Protein AF-A0A7G5GW22-F1 (afdb_monomer_lite)

Structure (mmCIF, N/CA/C/O backbone):
data_AF-A0A7G5GW22-F1
#
_entry.id   AF-A0A7G5GW22-F1
#
loop_
_atom_site.group_PDB
_atom_site.id
_atom_site.type_symbol
_atom_site.label_atom_id
_atom_site.label_alt_id
_atom_site.label_comp_id
_atom_site.label_asym_id
_atom_site.label_entity_id
_atom_site.label_seq_id
_atom_site.pdbx_PDB_ins_code
_atom_site.Cartn_x
_atom_site.Cartn_y
_atom_site.Cartn_z
_atom_site.occupancy
_atom_site.B_iso_or_equiv
_atom_site.auth_seq_id
_atom_site.auth_comp_id
_atom_site.auth_asym_id
_atom_site.auth_atom_id
_atom_site.pdbx_PDB_model_num
ATOM 1 N N . MET A 1 1 ? -0.920 -25.140 -2.996 1.00 59.81 1 MET A N 1
ATOM 2 C CA . MET A 1 1 ? -0.503 -23.828 -3.520 1.00 59.81 1 MET A CA 1
ATOM 3 C C . MET A 1 1 ? 0.313 -24.054 -4.784 1.00 59.81 1 MET A C 1
ATOM 5 O O . MET A 1 1 ? 1.319 -24.750 -4.717 1.00 59.81 1 MET A O 1
ATOM 9 N N . ASN A 1 2 ? -0.166 -23.570 -5.930 1.00 61.56 2 ASN A N 1
ATOM 10 C CA . ASN A 1 2 ? 0.545 -23.641 -7.208 1.00 61.56 2 ASN A CA 1
ATOM 11 C C . ASN A 1 2 ? 1.064 -22.230 -7.499 1.00 61.56 2 ASN A C 1
ATOM 13 O O . ASN A 1 2 ? 0.288 -21.357 -7.880 1.00 61.56 2 ASN A O 1
ATOM 17 N N . VAL A 1 3 ? 2.333 -21.985 -7.183 1.00 70.75 3 VAL A N 1
ATOM 18 C CA . VAL A 1 3 ? 2.980 -20.686 -7.387 1.00 70.75 3 VAL A CA 1
ATOM 19 C C . VAL A 1 3 ? 3.834 -20.760 -8.644 1.00 70.75 3 VAL A C 1
ATOM 21 O O . VAL A 1 3 ? 4.547 -21.742 -8.856 1.00 70.75 3 VAL A O 1
ATOM 24 N N . GLN A 1 4 ? 3.751 -19.737 -9.489 1.00 72.19 4 GLN A N 1
ATOM 25 C CA . GLN A 1 4 ? 4.599 -19.638 -10.673 1.00 72.19 4 GLN A CA 1
ATOM 26 C C . GLN A 1 4 ? 5.751 -18.686 -10.387 1.00 72.19 4 GLN A C 1
ATOM 28 O O . GLN A 1 4 ? 5.546 -17.576 -9.902 1.00 72.19 4 GLN A O 1
ATOM 33 N N . TYR A 1 5 ? 6.967 -19.124 -10.687 1.00 74.06 5 TYR A N 1
ATOM 34 C CA . TYR A 1 5 ? 8.163 -18.314 -10.521 1.00 74.06 5 TYR A CA 1
ATOM 35 C C . TYR A 1 5 ? 8.511 -17.657 -11.851 1.00 74.06 5 TYR A C 1
ATOM 37 O O . TYR A 1 5 ? 8.606 -18.328 -12.878 1.00 74.06 5 TYR A O 1
ATOM 45 N N . LEU A 1 6 ? 8.731 -16.349 -11.822 1.00 75.06 6 LEU A N 1
ATOM 46 C CA . LEU A 1 6 ? 9.366 -15.627 -12.912 1.00 75.06 6 LEU A CA 1
ATOM 47 C C . LEU A 1 6 ? 10.866 -15.603 -12.638 1.00 75.06 6 LEU A C 1
ATOM 49 O O . LEU A 1 6 ? 11.312 -15.093 -11.605 1.00 75.06 6 LEU A O 1
ATOM 53 N N . SER A 1 7 ? 11.632 -16.178 -13.559 1.00 72.25 7 SER A N 1
ATOM 54 C CA . SER A 1 7 ? 13.090 -16.123 -13.546 1.00 72.25 7 SER A CA 1
ATOM 55 C C . SER A 1 7 ? 13.589 -15.061 -14.517 1.00 72.25 7 SER A C 1
ATOM 57 O O . SER A 1 7 ? 13.055 -14.920 -15.615 1.00 72.25 7 SER A O 1
ATOM 59 N N . ASP A 1 8 ? 14.614 -14.325 -14.101 1.00 72.19 8 ASP A N 1
ATOM 60 C CA . ASP A 1 8 ? 15.352 -13.395 -14.955 1.00 72.19 8 ASP A CA 1
ATOM 61 C C . ASP A 1 8 ? 16.198 -14.157 -16.003 1.00 72.19 8 ASP A C 1
ATOM 63 O O . ASP A 1 8 ? 16.303 -15.385 -15.942 1.00 72.19 8 ASP A O 1
ATOM 67 N N . ALA A 1 9 ? 16.829 -13.459 -16.953 1.00 66.38 9 ALA A N 1
ATOM 68 C CA . ALA A 1 9 ? 17.642 -14.065 -18.016 1.00 66.38 9 ALA A CA 1
ATOM 69 C C . ALA A 1 9 ? 18.797 -14.942 -17.485 1.00 66.38 9 ALA A C 1
ATOM 71 O O . ALA A 1 9 ? 19.237 -15.869 -18.161 1.00 66.38 9 ALA A O 1
ATOM 72 N N . GLU A 1 10 ? 19.247 -14.694 -16.251 1.00 74.44 10 GLU A N 1
ATOM 73 C CA . GLU A 1 10 ? 20.248 -15.502 -15.538 1.00 74.44 10 GLU A CA 1
ATOM 74 C C . GLU A 1 10 ? 19.648 -16.679 -14.731 1.00 74.44 10 GLU A C 1
ATOM 76 O O . GLU A 1 10 ? 20.339 -17.308 -13.933 1.00 74.44 10 GLU A O 1
ATOM 81 N N . GLY A 1 11 ? 18.352 -16.976 -14.876 1.00 66.94 11 GLY A N 1
ATOM 82 C CA . GLY A 1 11 ? 17.669 -18.079 -14.186 1.00 66.94 11 GLY A CA 1
ATOM 83 C C . GLY A 1 11 ? 17.302 -17.800 -12.722 1.00 66.94 11 GLY A C 1
ATOM 84 O O . GLY A 1 11 ? 16.641 -18.623 -12.086 1.00 66.94 11 GLY A O 1
ATOM 85 N N . ARG A 1 12 ? 17.669 -16.631 -12.182 1.00 73.44 12 ARG A N 1
ATOM 86 C CA . ARG A 1 12 ? 17.343 -16.217 -10.808 1.00 73.44 12 ARG A CA 1
ATOM 87 C C . ARG A 1 12 ? 15.854 -15.902 -10.680 1.00 73.44 12 ARG A C 1
ATOM 89 O O . ARG A 1 12 ? 15.350 -15.046 -11.402 1.00 73.44 12 ARG A O 1
ATOM 96 N N . HIS A 1 13 ? 15.164 -16.547 -9.740 1.00 73.75 13 HIS A N 1
ATOM 97 C CA . HIS A 1 13 ? 13.762 -16.254 -9.433 1.00 73.75 13 HIS A CA 1
ATOM 98 C C . HIS A 1 13 ? 13.628 -14.821 -8.893 1.00 73.75 13 HIS A C 1
ATOM 100 O O . HIS A 1 13 ? 14.079 -14.533 -7.786 1.00 73.75 13 HIS A O 1
ATOM 106 N N . THR A 1 14 ? 13.043 -13.917 -9.679 1.00 70.94 14 THR A N 1
ATOM 107 C CA . THR A 1 14 ? 12.916 -12.491 -9.332 1.00 70.94 14 THR A CA 1
ATOM 108 C C . THR A 1 14 ? 11.512 -12.123 -8.861 1.00 70.94 14 THR A C 1
ATOM 110 O O . THR A 1 14 ? 11.352 -11.208 -8.056 1.00 70.94 14 THR A O 1
ATOM 113 N N . ALA A 1 15 ? 10.493 -12.869 -9.290 1.00 77.00 15 ALA A N 1
ATOM 114 C CA . ALA A 1 15 ? 9.122 -12.650 -8.851 1.00 77.00 15 ALA A CA 1
ATOM 115 C C . ALA A 1 15 ? 8.352 -13.965 -8.707 1.00 77.00 15 ALA A C 1
ATOM 117 O O . ALA A 1 15 ? 8.647 -14.962 -9.366 1.00 77.00 15 ALA A O 1
ATOM 118 N N . ILE A 1 16 ? 7.347 -13.945 -7.834 1.00 77.94 16 ILE A N 1
ATOM 119 C CA . ILE A 1 16 ? 6.376 -15.024 -7.658 1.00 77.94 16 ILE A CA 1
ATOM 120 C C . ILE A 1 16 ? 4.998 -14.522 -8.071 1.00 77.94 16 ILE A C 1
ATOM 122 O O . ILE A 1 16 ? 4.565 -13.447 -7.663 1.00 77.94 16 ILE A O 1
ATOM 126 N N . VAL A 1 17 ? 4.310 -15.307 -8.886 1.00 78.56 17 VAL A N 1
ATOM 127 C CA . VAL A 1 17 ? 2.937 -15.054 -9.307 1.00 78.56 17 VAL A CA 1
ATOM 128 C C . VAL A 1 17 ? 2.029 -15.944 -8.475 1.00 78.56 17 VAL A C 1
ATOM 130 O O . VAL A 1 17 ? 2.156 -17.172 -8.486 1.00 78.56 17 VAL A O 1
ATOM 133 N N . ILE A 1 18 ? 1.113 -15.304 -7.754 1.00 83.00 18 ILE A N 1
ATOM 134 C CA . ILE A 1 18 ? 0.093 -15.958 -6.937 1.00 83.00 18 ILE A CA 1
ATOM 135 C C . ILE A 1 18 ? -1.295 -15.412 -7.300 1.00 83.00 18 ILE A C 1
ATOM 137 O O . ILE A 1 18 ? -1.407 -14.236 -7.660 1.00 83.00 18 ILE A O 1
ATOM 141 N N . PRO A 1 19 ? -2.360 -16.230 -7.213 1.00 84.62 19 PRO A N 1
ATOM 142 C CA . PRO A 1 19 ? -3.730 -15.750 -7.354 1.00 84.62 19 PRO A CA 1
ATOM 143 C C . PRO A 1 19 ? -4.067 -14.681 -6.309 1.00 84.62 19 PRO A C 1
ATOM 145 O O . PRO A 1 19 ? -3.627 -14.759 -5.161 1.00 84.62 19 PRO A O 1
ATOM 148 N N . ILE A 1 20 ? -4.902 -13.711 -6.685 1.00 79.69 20 ILE A N 1
ATOM 149 C CA . ILE A 1 20 ? -5.281 -12.605 -5.792 1.00 79.69 20 ILE A CA 1
ATOM 150 C C . ILE A 1 20 ? -6.036 -13.084 -4.538 1.00 79.69 20 ILE A C 1
ATOM 152 O O . ILE A 1 20 ? -5.903 -12.495 -3.471 1.00 79.69 20 ILE A O 1
ATOM 156 N N . GLU A 1 21 ? -6.781 -14.187 -4.638 1.00 82.12 21 GLU A N 1
ATOM 157 C CA . GLU A 1 21 ? -7.483 -14.813 -3.508 1.00 82.12 21 GLU A CA 1
ATOM 158 C C . GLU A 1 21 ? -6.508 -15.373 -2.461 1.00 82.12 21 GLU A C 1
ATOM 160 O O . GLU A 1 21 ? -6.704 -15.210 -1.253 1.00 82.12 21 GLU A O 1
ATOM 165 N N . GLU A 1 22 ? -5.409 -15.971 -2.926 1.00 79.75 22 GLU A N 1
ATOM 166 C CA . GLU A 1 22 ? -4.335 -16.468 -2.064 1.00 79.75 22 GLU A CA 1
ATOM 167 C C . GLU A 1 22 ? -3.578 -15.299 -1.424 1.00 79.75 22 GLU A C 1
ATOM 169 O O . GLU A 1 22 ? -3.299 -15.333 -0.226 1.00 79.75 22 GLU A O 1
ATOM 174 N N . TRP A 1 23 ? -3.311 -14.225 -2.179 1.00 81.62 23 TRP A N 1
ATOM 175 C CA . TRP A 1 23 ? -2.725 -12.999 -1.627 1.00 81.62 23 TRP A CA 1
ATOM 176 C C . TRP A 1 23 ? -3.584 -12.422 -0.501 1.00 81.62 23 TRP A C 1
ATOM 178 O O . TRP A 1 23 ? -3.076 -12.198 0.593 1.00 81.62 23 TRP A O 1
ATOM 188 N N . ASN A 1 24 ? -4.892 -12.274 -0.722 1.00 79.94 24 ASN A N 1
ATOM 189 C CA . ASN A 1 24 ? -5.811 -11.761 0.293 1.00 79.94 24 ASN A CA 1
ATOM 190 C C . ASN A 1 24 ? -5.817 -12.628 1.560 1.00 79.94 24 ASN A C 1
ATOM 192 O O . ASN A 1 24 ? -5.839 -12.091 2.667 1.00 79.94 24 ASN A O 1
ATOM 196 N N . THR A 1 25 ? -5.740 -13.953 1.417 1.00 82.00 25 THR A N 1
ATOM 197 C CA . THR A 1 25 ? -5.665 -14.886 2.553 1.00 82.00 25 THR A CA 1
ATOM 1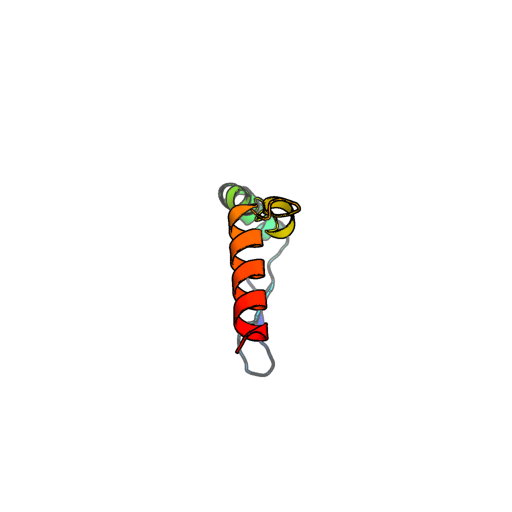98 C C . THR A 1 25 ? -4.365 -14.716 3.345 1.00 82.00 25 THR A C 1
ATOM 200 O O . THR A 1 25 ? -4.383 -14.704 4.576 1.00 82.00 25 THR A O 1
ATOM 203 N N . ILE A 1 26 ? -3.236 -14.531 2.655 1.00 76.69 26 ILE A N 1
ATOM 204 C CA . ILE A 1 26 ? -1.927 -14.283 3.275 1.00 76.69 26 ILE A CA 1
ATOM 205 C C . ILE A 1 26 ? -1.928 -12.924 3.980 1.00 76.69 26 ILE A C 1
ATOM 207 O O . ILE A 1 26 ? -1.554 -12.847 5.146 1.00 76.69 26 ILE A O 1
ATOM 211 N N . THR A 1 27 ? -2.395 -11.860 3.326 1.00 72.62 27 THR A N 1
ATOM 212 C CA . THR A 1 27 ? -2.438 -10.515 3.916 1.00 72.62 27 THR A CA 1
ATOM 213 C C . THR A 1 27 ? -3.395 -10.437 5.108 1.00 72.62 27 THR A C 1
ATOM 215 O O . THR A 1 27 ? -3.077 -9.764 6.083 1.00 72.62 27 THR A O 1
ATOM 218 N N . ALA A 1 28 ? -4.531 -11.144 5.073 1.00 77.00 28 ALA A N 1
ATOM 219 C CA . ALA A 1 28 ? -5.463 -11.225 6.200 1.00 77.00 28 ALA A CA 1
ATOM 220 C C . ALA A 1 28 ? -4.885 -12.021 7.381 1.00 77.00 28 ALA A C 1
ATOM 222 O O . ALA A 1 28 ? -5.068 -11.645 8.535 1.00 77.00 28 ALA A O 1
ATOM 223 N N . LYS A 1 29 ? -4.153 -13.108 7.105 1.00 73.69 29 LYS A N 1
ATOM 224 C CA . LYS A 1 29 ? -3.490 -13.920 8.138 1.00 73.69 29 LYS A CA 1
ATOM 225 C C . LYS A 1 29 ? -2.268 -13.226 8.744 1.00 73.69 29 LYS A C 1
ATOM 227 O O . LYS A 1 29 ? -1.919 -13.499 9.886 1.00 73.69 29 LYS A O 1
ATOM 232 N N . HIS A 1 30 ? -1.625 -12.348 7.981 1.00 65.88 30 HIS A N 1
ATOM 233 C CA . HIS A 1 30 ? -0.464 -11.570 8.393 1.00 65.88 30 HIS A CA 1
ATOM 234 C C . HIS A 1 30 ? -0.806 -10.090 8.604 1.00 65.88 30 HIS A C 1
ATOM 236 O O . HIS A 1 30 ? -0.004 -9.215 8.280 1.00 65.88 30 HIS A O 1
ATOM 242 N N . GLU A 1 31 ? -1.978 -9.789 9.165 1.00 61.84 31 GLU A N 1
ATOM 243 C CA . GLU A 1 31 ? -2.351 -8.418 9.526 1.00 61.84 31 GLU A CA 1
ATOM 244 C C . GLU A 1 31 ? -1.341 -7.777 10.508 1.00 61.84 31 GLU A C 1
ATOM 246 O O . GLU A 1 31 ? -1.126 -6.566 10.470 1.00 61.84 31 GLU A O 1
ATOM 251 N N . ASP A 1 32 ? -0.599 -8.590 11.271 1.00 58.66 32 ASP A N 1
ATOM 252 C CA . ASP A 1 32 ? 0.576 -8.180 12.055 1.00 58.66 32 ASP A CA 1
ATOM 253 C C . ASP A 1 32 ? 1.686 -7.508 11.217 1.00 58.66 32 ASP A C 1
ATOM 255 O O . ASP A 1 32 ? 2.379 -6.613 11.702 1.00 58.66 32 ASP A O 1
ATOM 259 N N . LEU A 1 33 ? 1.853 -7.877 9.939 1.00 57.97 33 LEU A N 1
ATOM 260 C CA . LEU A 1 33 ? 2.842 -7.259 9.044 1.00 57.97 33 LEU A CA 1
ATOM 261 C C . LEU A 1 33 ? 2.442 -5.838 8.623 1.00 57.97 33 LEU A C 1
ATOM 263 O O . LEU A 1 33 ? 3.330 -5.032 8.343 1.00 57.97 33 LEU A O 1
ATOM 267 N N . LYS A 1 34 ? 1.149 -5.472 8.663 1.00 57.03 34 LYS A N 1
ATOM 268 C CA . LYS A 1 34 ? 0.721 -4.077 8.433 1.00 57.03 34 LYS A CA 1
ATOM 269 C C . LYS A 1 34 ? 1.243 -3.131 9.517 1.00 57.03 34 LYS A C 1
ATOM 271 O O . LYS A 1 34 ? 1.411 -1.941 9.258 1.00 57.03 34 LYS A O 1
ATOM 276 N N . MET A 1 35 ? 1.565 -3.623 10.721 1.00 56.47 35 MET A N 1
ATOM 277 C CA . MET A 1 35 ? 2.206 -2.786 11.747 1.00 56.47 35 MET A CA 1
ATOM 278 C C . MET A 1 35 ? 3.637 -2.373 11.364 1.00 56.47 35 MET A C 1
ATOM 280 O O . MET A 1 35 ? 4.124 -1.359 11.871 1.00 56.47 35 MET A O 1
ATOM 284 N N . LEU A 1 36 ? 4.292 -3.103 10.450 1.00 56.53 36 LEU A N 1
ATOM 285 C CA . LEU A 1 36 ? 5.608 -2.761 9.895 1.00 56.53 36 LEU A CA 1
ATOM 286 C C . LEU A 1 36 ? 5.519 -1.795 8.701 1.00 56.53 36 LEU A C 1
ATOM 288 O O . LEU A 1 36 ? 6.516 -1.155 8.373 1.00 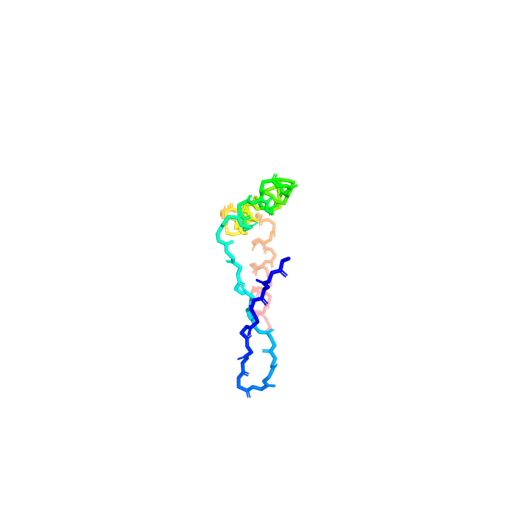56.53 36 LEU A O 1
ATOM 292 N N . GLU A 1 37 ? 4.335 -1.631 8.100 1.00 54.16 37 GLU A N 1
ATOM 293 C CA . GLU A 1 37 ? 4.053 -0.655 7.035 1.00 54.16 37 GLU A CA 1
ATOM 294 C C . GLU A 1 37 ? 3.771 0.761 7.559 1.00 54.16 37 GLU A C 1
ATOM 296 O O . GLU A 1 37 ? 3.360 1.638 6.797 1.00 54.16 37 GLU A O 1
ATOM 301 N N . LYS A 1 38 ? 4.014 1.047 8.849 1.00 58.06 38 LYS A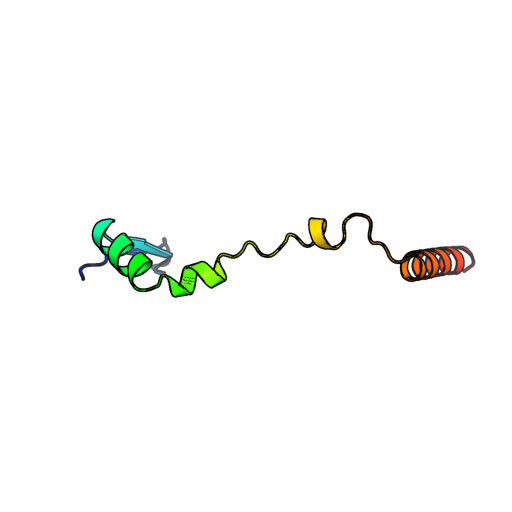 N 1
ATOM 302 C CA . LYS A 1 38 ? 4.067 2.449 9.280 1.00 58.06 38 LYS A CA 1
ATOM 303 C C . LYS A 1 38 ? 5.129 3.142 8.425 1.00 58.06 38 LYS A C 1
ATOM 305 O O . LYS A 1 38 ? 6.284 2.703 8.456 1.00 58.06 38 LYS A O 1
ATOM 310 N N . PRO A 1 39 ? 4.776 4.196 7.665 1.00 57.00 39 PRO A N 1
ATOM 311 C CA . PRO A 1 39 ? 5.742 4.873 6.824 1.00 57.00 39 PRO A CA 1
ATOM 312 C C . PRO A 1 39 ? 6.884 5.308 7.735 1.00 57.00 39 PRO A C 1
ATOM 314 O O . PRO A 1 39 ? 6.662 6.050 8.694 1.00 57.00 39 PRO A O 1
ATOM 317 N N . LYS A 1 40 ? 8.092 4.784 7.484 1.00 59.44 40 LYS A N 1
ATOM 318 C CA . LYS A 1 40 ? 9.323 5.286 8.098 1.00 59.44 40 LYS A CA 1
ATOM 319 C C . LYS A 1 40 ? 9.301 6.788 7.869 1.00 59.44 40 LYS A C 1
ATOM 321 O O . LYS A 1 40 ? 9.481 7.232 6.738 1.00 59.44 40 LYS A O 1
ATOM 326 N N . GLN A 1 41 ? 8.981 7.528 8.926 1.00 57.41 41 GLN A N 1
ATOM 327 C CA . GLN A 1 41 ? 8.842 8.975 8.927 1.00 57.41 41 GLN A CA 1
ATOM 328 C C . GLN A 1 41 ? 10.032 9.538 8.153 1.00 57.41 41 GLN A C 1
ATOM 330 O O . GLN A 1 41 ? 11.178 9.233 8.506 1.00 57.41 41 GLN A O 1
ATOM 335 N N . LYS A 1 42 ? 9.783 10.234 7.033 1.00 58.94 42 LYS A N 1
ATOM 336 C CA . LYS A 1 42 ? 10.880 10.659 6.159 1.00 58.94 42 LYS A CA 1
ATOM 337 C C . LYS A 1 42 ? 11.805 11.506 7.022 1.00 58.94 42 LYS A C 1
ATOM 339 O O . LYS A 1 42 ? 11.344 12.408 7.716 1.00 58.94 42 LYS A O 1
ATOM 344 N N . LEU A 1 43 ? 13.104 11.206 7.027 1.00 55.91 43 LEU A N 1
ATOM 345 C CA . LEU A 1 43 ? 14.073 11.930 7.862 1.00 55.91 43 LEU A CA 1
ATOM 346 C C . LEU A 1 43 ? 13.985 13.447 7.622 1.00 55.91 43 LEU A C 1
ATOM 348 O O . LEU A 1 43 ? 14.124 14.227 8.560 1.00 55.91 43 LEU A O 1
ATOM 352 N N . SER A 1 44 ? 13.629 13.846 6.399 1.00 60.53 44 SER A N 1
ATOM 353 C CA . SER A 1 44 ? 13.282 15.219 6.037 1.00 60.53 44 SER A CA 1
ATOM 354 C C . SER A 1 44 ? 12.200 15.833 6.931 1.00 60.53 44 SER A C 1
ATOM 356 O O . SER A 1 44 ? 12.375 16.956 7.366 1.00 60.53 44 SER A O 1
ATOM 358 N N . GLU A 1 45 ? 11.126 15.122 7.277 1.00 61.88 45 GLU A N 1
ATOM 359 C CA . GLU A 1 45 ? 10.069 15.623 8.174 1.00 61.88 45 GLU A CA 1
ATOM 360 C C . GLU A 1 45 ? 10.526 15.669 9.640 1.00 61.88 45 GLU A C 1
ATOM 362 O O . GLU A 1 45 ? 10.116 16.545 10.398 1.00 61.88 45 GLU A O 1
ATOM 367 N N . LYS A 1 46 ? 11.403 14.744 10.053 1.00 59.44 46 LYS A N 1
ATOM 368 C CA . LYS A 1 46 ? 11.917 14.674 11.432 1.00 59.44 46 LYS A CA 1
ATOM 369 C C . LYS A 1 46 ? 12.905 15.803 11.755 1.00 59.44 46 LYS A C 1
ATOM 371 O O . LYS A 1 46 ? 12.947 16.262 12.898 1.00 59.44 46 LYS A O 1
ATOM 376 N N . TYR A 1 47 ? 13.690 16.228 10.766 1.00 59.81 47 TYR A N 1
ATOM 377 C CA . TYR A 1 47 ? 14.774 17.202 10.931 1.00 59.81 47 TYR A CA 1
ATOM 378 C C . TYR A 1 47 ? 14.569 18.508 10.141 1.00 59.81 47 TYR A C 1
ATOM 380 O O . TYR A 1 47 ? 15.409 19.403 10.238 1.00 59.81 47 TYR A O 1
ATOM 388 N N . ALA A 1 48 ? 13.458 18.671 9.407 1.00 55.94 48 ALA A N 1
ATOM 389 C CA . ALA A 1 48 ? 13.099 19.941 8.770 1.00 55.94 48 ALA A CA 1
ATOM 390 C C . ALA A 1 48 ? 13.046 21.066 9.812 1.00 55.94 48 ALA A C 1
ATOM 392 O O . ALA A 1 48 ? 12.297 20.997 10.786 1.00 55.94 48 ALA A O 1
ATOM 393 N N . GLY A 1 49 ? 13.872 22.095 9.617 1.00 63.91 49 GLY A N 1
ATOM 394 C CA . GLY A 1 49 ? 13.935 23.261 10.500 1.00 63.91 49 GLY A CA 1
ATOM 395 C C . GLY A 1 49 ? 14.521 23.002 11.894 1.00 63.91 49 GLY A C 1
ATOM 396 O O . GLY A 1 49 ? 14.524 23.917 12.710 1.00 63.91 49 GLY A O 1
ATOM 397 N N . LYS A 1 50 ? 15.030 21.795 12.186 1.00 66.81 50 LYS A N 1
ATOM 398 C CA . LYS A 1 50 ? 15.632 21.440 13.484 1.00 66.81 50 LYS A CA 1
ATOM 399 C C . LYS A 1 50 ? 17.148 21.325 13.414 1.00 66.81 50 LYS A C 1
ATOM 401 O O . LYS A 1 50 ? 17.711 20.411 14.012 1.00 66.81 50 LYS A O 1
ATOM 406 N N . LEU A 1 51 ? 17.811 22.214 12.677 1.00 65.88 51 LEU A N 1
ATOM 407 C CA . LEU A 1 51 ? 19.260 22.313 12.806 1.00 65.88 51 LEU A CA 1
ATOM 408 C C .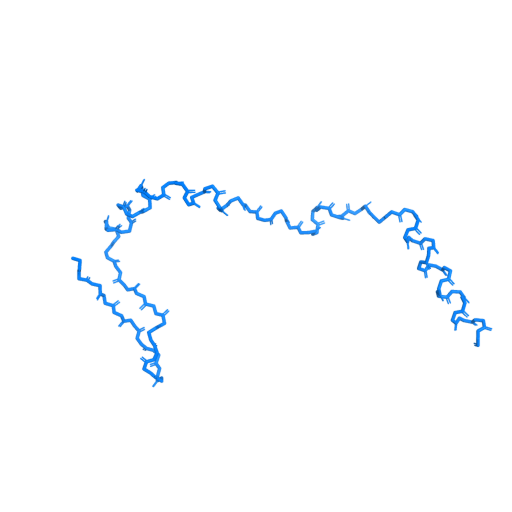 LEU A 1 51 ? 19.531 22.872 14.214 1.00 65.88 51 LEU A C 1
ATOM 410 O O . LEU A 1 51 ? 19.100 2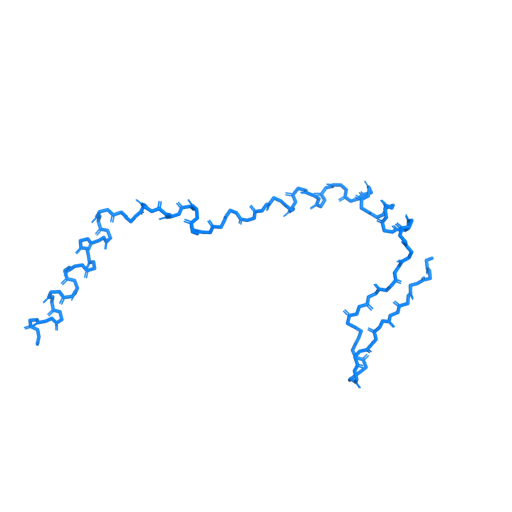3.993 14.496 1.00 65.88 51 LEU A O 1
ATOM 414 N N . PRO A 1 52 ? 20.121 22.089 15.139 1.00 70.56 52 PRO A N 1
ATOM 415 C CA . PRO A 1 52 ? 20.382 22.572 16.487 1.00 70.56 52 PRO A CA 1
ATOM 416 C C . PRO A 1 52 ? 21.319 23.770 16.379 1.00 70.56 52 PRO A C 1
ATOM 418 O O . PRO A 1 52 ? 22.314 23.691 15.661 1.00 70.56 52 PRO A O 1
ATOM 421 N N . ALA A 1 53 ? 21.023 24.860 17.087 1.00 67.50 53 ALA A N 1
ATOM 422 C CA . ALA A 1 53 ? 21.859 26.061 17.051 1.00 67.50 53 ALA A CA 1
ATOM 423 C C . ALA A 1 53 ? 23.331 25.748 17.377 1.00 67.50 53 ALA A C 1
ATOM 425 O O . ALA A 1 53 ? 24.225 26.339 16.789 1.00 67.50 53 ALA A O 1
ATOM 426 N N . THR A 1 54 ? 23.570 24.747 18.230 1.00 71.94 54 THR A N 1
ATOM 427 C CA . THR A 1 54 ? 24.907 24.247 18.574 1.00 71.94 54 THR A CA 1
ATOM 428 C C . THR A 1 54 ? 25.643 23.644 17.375 1.00 71.94 54 THR A C 1
ATOM 430 O O . THR A 1 54 ? 26.806 23.946 17.162 1.00 71.94 54 THR A O 1
ATOM 433 N N . LEU A 1 55 ? 24.957 22.846 16.549 1.00 73.62 55 LEU A N 1
ATOM 434 C CA . LEU A 1 55 ? 25.550 22.225 15.362 1.00 73.62 55 LEU A CA 1
ATOM 435 C C . LEU A 1 55 ? 25.793 23.256 14.250 1.00 73.62 55 LEU A C 1
ATOM 437 O O . LEU A 1 55 ? 26.736 23.121 13.478 1.00 73.62 55 LEU A O 1
ATOM 441 N N . ALA A 1 56 ? 24.941 24.282 14.153 1.00 72.12 56 ALA A N 1
ATOM 442 C CA . ALA A 1 56 ? 25.148 25.393 13.226 1.00 72.12 56 ALA A CA 1
ATOM 443 C C . ALA A 1 56 ? 26.409 26.195 13.585 1.00 72.12 56 ALA A C 1
ATOM 445 O O . ALA A 1 56 ? 27.181 26.541 12.694 1.00 72.12 56 ALA A O 1
ATOM 446 N N . ASP A 1 57 ? 26.613 26.449 14.879 1.00 77.19 57 ASP A N 1
ATOM 447 C CA . ASP A 1 57 ? 27.766 27.180 15.405 1.00 77.19 57 ASP A CA 1
ATOM 448 C C . ASP A 1 57 ? 29.074 26.404 15.184 1.00 77.19 57 ASP A C 1
ATOM 450 O O . ASP A 1 57 ? 30.022 26.953 14.634 1.00 77.19 57 ASP A O 1
ATOM 454 N N . GLU A 1 58 ? 29.090 25.092 15.457 1.00 80.94 58 GLU A N 1
ATOM 455 C CA . GLU A 1 58 ? 30.256 24.233 15.187 1.00 80.94 58 GLU A CA 1
ATOM 456 C C . GLU A 1 58 ? 30.631 24.189 13.695 1.00 80.94 58 GLU A C 1
ATOM 458 O O . GLU A 1 58 ? 31.809 24.232 13.338 1.00 80.94 58 GLU A O 1
ATOM 463 N N . LEU A 1 59 ? 29.639 24.137 12.797 1.00 82.31 59 LEU A N 1
ATOM 464 C CA . LEU A 1 59 ? 29.884 24.181 11.351 1.00 82.31 59 LEU A CA 1
ATOM 465 C C . LEU A 1 59 ? 30.414 25.549 10.899 1.00 82.31 59 LEU A C 1
ATOM 467 O O . LEU A 1 59 ? 31.260 25.619 10.006 1.00 82.31 59 LEU A O 1
ATOM 471 N N . GLN A 1 60 ? 29.923 26.631 11.504 1.00 80.94 60 GLN A N 1
ATOM 472 C CA . GLN A 1 60 ? 30.378 27.992 11.233 1.00 80.94 60 GLN A CA 1
ATOM 473 C C . GLN A 1 60 ? 31.820 28.204 11.719 1.00 80.94 60 GLN A C 1
ATOM 475 O O . GLN A 1 60 ? 32.618 28.815 11.001 1.00 80.94 60 GLN A O 1
ATOM 480 N N . ASP A 1 61 ? 32.163 27.677 12.895 1.00 84.88 61 ASP A N 1
ATOM 481 C CA . ASP A 1 61 ? 33.509 27.744 13.464 1.00 84.88 61 ASP A CA 1
ATOM 482 C C . ASP A 1 61 ? 34.505 26.965 12.599 1.00 84.88 61 ASP A C 1
ATOM 484 O O . ASP A 1 61 ? 35.514 27.525 12.177 1.00 84.88 61 ASP A O 1
ATOM 488 N N . TYR A 1 62 ? 34.155 25.741 12.187 1.00 82.62 62 TYR A N 1
ATOM 489 C CA . TYR A 1 62 ? 34.979 24.929 11.286 1.00 82.62 62 TYR A CA 1
ATOM 490 C C . TYR A 1 62 ? 35.297 25.648 9.963 1.00 82.62 62 TYR A C 1
ATOM 492 O O . TYR A 1 62 ? 36.452 25.723 9.549 1.00 82.62 62 TYR A O 1
ATOM 500 N N . VAL A 1 63 ? 34.293 26.249 9.313 1.00 83.19 63 VAL A N 1
ATOM 501 C CA . VAL A 1 63 ? 34.501 27.020 8.071 1.00 83.19 63 VAL A CA 1
ATOM 502 C C . VAL A 1 63 ? 35.364 28.260 8.310 1.00 83.19 63 VAL A C 1
ATOM 504 O O . VAL A 1 63 ? 36.138 28.653 7.436 1.00 83.19 63 VAL A O 1
ATOM 507 N N . THR A 1 64 ? 35.229 28.895 9.472 1.00 82.38 64 THR A N 1
ATOM 508 C CA . THR A 1 64 ? 36.019 30.077 9.831 1.00 82.38 64 THR A CA 1
ATOM 509 C C . THR A 1 64 ? 37.478 29.699 10.079 1.00 82.38 64 THR A C 1
ATOM 511 O O . THR A 1 64 ? 38.371 30.366 9.555 1.00 82.38 64 THR A O 1
ATOM 514 N N . GLN A 1 65 ? 37.729 28.592 10.779 1.00 79.88 65 GLN A N 1
ATOM 515 C CA . GLN A 1 65 ? 39.070 28.044 10.987 1.00 79.88 65 GLN A CA 1
ATOM 516 C C . GLN A 1 65 ? 39.733 27.676 9.655 1.00 79.88 65 GLN A C 1
ATOM 518 O O . GLN A 1 65 ? 40.820 28.171 9.374 1.00 79.88 65 GLN A O 1
ATOM 523 N N . SER A 1 66 ? 39.042 26.950 8.767 1.00 73.88 66 SER A N 1
ATOM 524 C CA . SER A 1 66 ? 39.582 26.587 7.445 1.00 73.88 66 SER A CA 1
ATOM 525 C C . SER A 1 66 ? 39.840 27.773 6.507 1.00 73.88 66 SER A C 1
ATOM 527 O O . SER A 1 66 ? 40.538 27.620 5.513 1.00 73.88 66 SER A O 1
A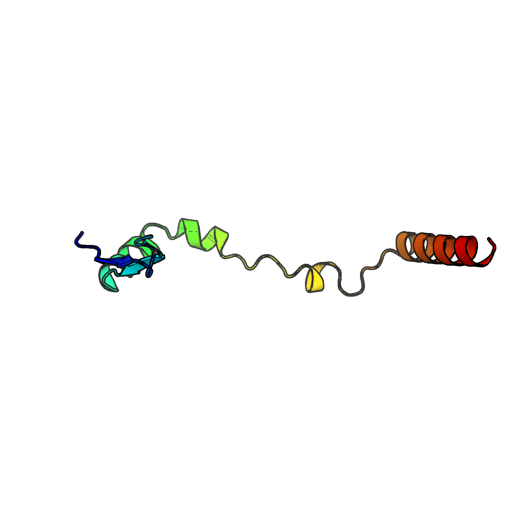TOM 529 N N . ARG A 1 67 ? 39.251 28.949 6.763 1.00 73.81 67 ARG A N 1
ATOM 530 C CA . ARG A 1 67 ? 39.542 30.188 6.012 1.00 73.81 67 ARG A CA 1
ATOM 531 C C . ARG A 1 67 ? 40.712 30.984 6.582 1.00 73.81 67 ARG A C 1
ATOM 533 O O . ARG A 1 67 ? 41.161 31.926 5.933 1.00 73.81 67 ARG A O 1
ATOM 540 N N . THR A 1 68 ? 41.115 30.665 7.807 1.00 70.44 68 THR A N 1
ATOM 541 C CA . THR A 1 68 ? 42.185 31.352 8.536 1.00 70.44 68 THR A CA 1
ATOM 542 C C . THR A 1 68 ? 43.498 30.551 8.499 1.00 70.44 68 THR A C 1
ATOM 544 O O . THR A 1 68 ? 44.528 31.073 8.922 1.00 70.44 68 THR A O 1
ATOM 547 N N . GLU A 1 69 ? 43.467 29.320 7.970 1.00 52.12 69 GLU A N 1
ATOM 548 C CA . GLU A 1 69 ? 44.638 28.539 7.529 1.00 52.12 69 GLU A CA 1
ATOM 549 C C . GLU A 1 69 ? 45.134 28.936 6.129 1.00 52.12 69 GLU A C 1
ATOM 551 O O . GLU A 1 69 ? 44.300 29.299 5.265 1.00 52.12 69 GLU A O 1
#

Foldseek 3Di:
DDKDFDADPVRHGPDIDDDVVVVVVVCVVPVVCVVVVPPPCPVCVVCVVPPPPVNVVVVVVVVVVVVVD

pLDDT: mean 70.14, std 9.32, range [52.12, 84.88]

Sequence (69 aa):
MNVQYLSDAEGRHTAIVIPIEEWNTITAKHEDLKMLEKPKQKLSEKYAGKLPATLADELQDYVTQSRTE

Radius of gyration: 24.99 Å; chains: 1; bounding box: 52×55×37 Å

Organism: NCBI:txid2710596

Secondary structure (DSSP, 8-state):
--PEEEEPTTS-EEEEE--HHHHHHHHHHTGGGGGGGS----HHHHHTT---HHHHHHHHHHHHHHHH-